Protein AF-A0A0D5ZCE7-F1 (afdb_monomer_lite)

Radius of gyration: 24.37 Å; chains: 1; bounding box: 52×74×35 Å

Organism: Paenibacillus polymyxa (strain SC2) (NCBI:txid886882)

Sequence (113 aa):
MRTRRYKFFILSLLVPALLSSCSPSYTPPAESAVPQKTQSGEKTALAGQGQYLSMTYTQYVNGKNADQGMVMRVMTYDLSSKKMTKLADVPYTSQYPLSVVSLPDHKIYYSAD

Structure (mmCIF, N/CA/C/O backbone):
data_AF-A0A0D5ZCE7-F1
#
_entry.id   AF-A0A0D5ZCE7-F1
#
loop_
_atom_site.group_PDB
_atom_site.id
_atom_site.type_symbol
_atom_site.label_atom_id
_atom_site.label_alt_id
_atom_site.label_comp_id
_atom_site.label_asym_id
_atom_site.label_entity_id
_atom_site.label_seq_id
_atom_site.pdbx_PDB_ins_code
_atom_site.Cartn_x
_atom_site.Cartn_y
_atom_site.Cartn_z
_atom_site.occupancy
_atom_site.B_iso_or_equiv
_atom_site.auth_seq_id
_atom_site.auth_comp_id
_atom_site.auth_asym_id
_atom_site.auth_atom_id
_atom_site.pdbx_PDB_model_num
ATOM 1 N N . MET A 1 1 ? 10.632 58.633 7.213 1.00 51.25 1 MET A N 1
ATOM 2 C CA . MET A 1 1 ? 9.486 58.152 8.031 1.00 51.25 1 MET A CA 1
ATOM 3 C C . MET A 1 1 ? 8.264 57.629 7.241 1.00 51.25 1 MET A C 1
ATOM 5 O O . MET A 1 1 ? 7.289 57.247 7.874 1.00 51.25 1 MET A O 1
ATOM 9 N N . ARG A 1 2 ? 8.279 57.540 5.895 1.00 55.03 2 ARG A N 1
ATOM 10 C CA . ARG A 1 2 ? 7.094 57.140 5.090 1.00 55.03 2 ARG A CA 1
ATOM 11 C C . ARG A 1 2 ? 7.009 55.650 4.714 1.00 55.03 2 ARG A C 1
ATOM 13 O O . ARG A 1 2 ? 5.916 55.137 4.525 1.00 55.03 2 ARG A O 1
ATOM 20 N N . THR A 1 3 ? 8.126 54.925 4.669 1.00 53.66 3 THR A N 1
ATOM 21 C CA . THR A 1 3 ? 8.179 53.533 4.170 1.00 53.66 3 THR A CA 1
ATOM 22 C C . THR A 1 3 ? 7.847 52.464 5.216 1.00 53.66 3 THR A C 1
ATOM 24 O O . THR A 1 3 ? 7.552 51.327 4.864 1.00 53.66 3 THR A O 1
ATOM 27 N N . ARG A 1 4 ? 7.850 52.800 6.513 1.00 54.62 4 ARG A N 1
ATOM 28 C CA . ARG A 1 4 ? 7.548 51.835 7.589 1.00 54.62 4 ARG A CA 1
ATOM 29 C C . ARG A 1 4 ? 6.042 51.614 7.777 1.00 54.62 4 ARG A C 1
ATOM 31 O O . ARG A 1 4 ? 5.637 50.530 8.169 1.00 54.62 4 ARG A O 1
ATOM 38 N N . ARG A 1 5 ? 5.217 52.618 7.444 1.00 55.47 5 ARG A N 1
ATOM 39 C CA . ARG A 1 5 ? 3.752 52.558 7.589 1.00 55.47 5 ARG A CA 1
ATOM 40 C C . ARG A 1 5 ? 3.084 51.709 6.502 1.00 55.47 5 ARG A C 1
ATOM 42 O O . ARG A 1 5 ? 2.165 50.968 6.818 1.00 55.47 5 ARG A O 1
ATOM 49 N N . TYR A 1 6 ? 3.587 51.728 5.263 1.00 57.25 6 TYR A N 1
ATOM 50 C CA . TYR A 1 6 ? 2.994 50.951 4.161 1.00 57.25 6 TYR A CA 1
ATOM 51 C C . TYR A 1 6 ? 3.132 49.430 4.364 1.00 57.25 6 TYR A C 1
ATOM 53 O O . TYR A 1 6 ? 2.188 48.695 4.098 1.00 57.25 6 TYR A O 1
ATOM 61 N N . LYS A 1 7 ? 4.260 48.959 4.923 1.00 55.22 7 LYS A N 1
ATOM 62 C CA . LYS A 1 7 ? 4.472 47.529 5.210 1.00 55.22 7 LYS A CA 1
ATOM 63 C C . LYS A 1 7 ? 3.486 46.985 6.249 1.00 55.22 7 LYS A C 1
ATOM 65 O O . LYS A 1 7 ? 2.994 45.878 6.081 1.00 55.22 7 LYS A O 1
ATOM 70 N N . PHE A 1 8 ? 3.161 47.772 7.280 1.00 57.78 8 PHE A N 1
ATOM 71 C CA . PHE A 1 8 ? 2.135 47.400 8.262 1.00 57.78 8 PHE A CA 1
ATOM 72 C C . PHE A 1 8 ? 0.724 47.414 7.662 1.00 57.78 8 PHE A C 1
ATOM 74 O O . PHE A 1 8 ? -0.070 46.532 7.968 1.00 57.78 8 PHE A O 1
ATOM 81 N N . PHE A 1 9 ? 0.426 48.361 6.766 1.00 58.91 9 PHE A N 1
ATOM 82 C CA . PHE A 1 9 ? -0.863 48.400 6.069 1.00 58.91 9 PHE A CA 1
ATOM 83 C C . PHE A 1 9 ? -1.065 47.209 5.122 1.00 58.91 9 PHE A C 1
ATOM 85 O O . PHE A 1 9 ? -2.145 46.627 5.119 1.00 58.91 9 PHE A O 1
ATOM 92 N N . ILE A 1 10 ? -0.034 46.792 4.377 1.00 60.66 10 ILE A N 1
ATOM 93 C CA . ILE A 1 10 ? -0.124 45.608 3.506 1.00 60.66 10 ILE A CA 1
ATOM 94 C C . ILE A 1 10 ? -0.263 44.321 4.326 1.00 60.66 10 ILE A C 1
ATOM 96 O O . ILE A 1 10 ? -1.0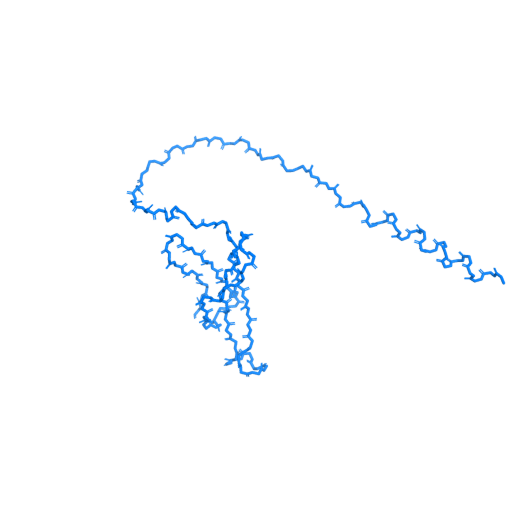57 43.456 3.967 1.00 60.66 10 ILE A O 1
ATOM 100 N N . LEU A 1 11 ? 0.450 44.205 5.451 1.00 58.44 11 LEU A N 1
ATOM 101 C CA . LEU A 1 11 ? 0.348 43.028 6.318 1.00 58.44 11 LEU A CA 1
ATOM 102 C C . LEU A 1 11 ? -1.042 42.916 6.974 1.00 58.44 11 LEU A C 1
ATOM 104 O O . LEU A 1 11 ? -1.562 41.815 7.106 1.00 58.44 11 LEU A O 1
ATOM 108 N N . SER A 1 12 ?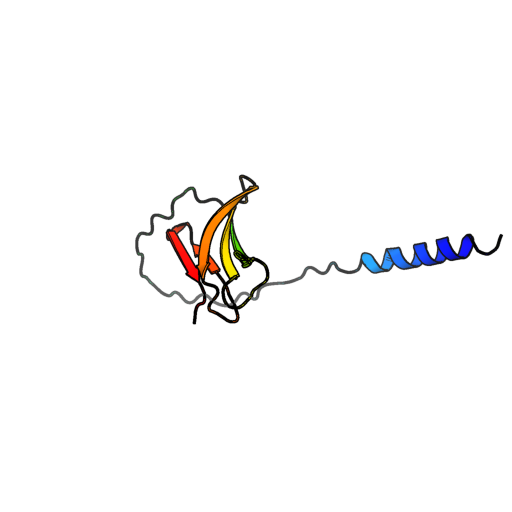 -1.669 44.044 7.323 1.00 60.28 12 SER A N 1
ATOM 109 C CA . SER A 1 12 ? -3.013 44.086 7.924 1.00 60.28 12 SER A CA 1
ATOM 110 C C . SER A 1 12 ? -4.127 43.667 6.952 1.00 60.28 12 SER A C 1
ATOM 112 O O . SER A 1 12 ? -5.126 43.090 7.369 1.00 60.28 12 SER A O 1
ATOM 11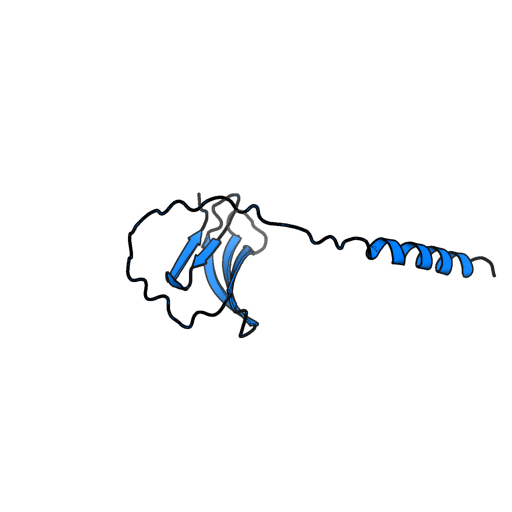4 N N . LEU A 1 13 ? -3.956 43.906 5.645 1.00 59.78 13 LEU A N 1
ATOM 115 C CA . LEU A 1 13 ? -4.972 43.572 4.638 1.00 59.78 13 LEU A CA 1
ATOM 116 C C . LEU A 1 13 ? -4.945 42.095 4.196 1.00 59.78 13 LEU A C 1
ATOM 118 O O . LEU A 1 13 ? -5.935 41.595 3.672 1.00 59.78 13 LEU A O 1
ATOM 122 N N . LEU A 1 14 ? -3.825 41.395 4.403 1.00 59.12 14 LEU A N 1
ATOM 123 C CA . LEU A 1 14 ? -3.615 40.006 3.963 1.00 59.12 14 LEU A CA 1
ATOM 124 C C . LEU A 1 14 ? -4.110 38.954 4.971 1.00 59.12 14 LEU A C 1
ATOM 126 O O . LEU A 1 14 ? -4.348 37.809 4.597 1.00 59.12 14 LEU A O 1
ATOM 130 N N . VAL A 1 15 ? -4.297 39.334 6.237 1.00 60.81 15 VAL A N 1
ATOM 131 C CA . VAL A 1 15 ? -4.711 38.426 7.324 1.00 60.81 15 VAL A CA 1
ATOM 132 C C . VAL A 1 15 ? -6.214 38.072 7.298 1.00 60.81 15 VAL A C 1
ATOM 134 O O . VAL A 1 15 ? -6.534 36.906 7.529 1.00 60.81 15 VAL A O 1
ATOM 137 N N . PRO A 1 16 ? -7.158 38.978 6.960 1.00 57.47 16 PRO A N 1
ATOM 138 C CA . PRO A 1 16 ? -8.585 38.635 6.916 1.00 57.47 16 PRO A CA 1
ATOM 139 C C . PRO A 1 16 ? -8.973 37.711 5.750 1.00 57.47 16 PRO A C 1
ATOM 141 O O . PRO A 1 16 ? -9.968 36.994 5.838 1.00 57.47 16 PRO A O 1
ATOM 144 N N . ALA A 1 17 ? -8.190 37.697 4.665 1.00 59.41 17 ALA A N 1
ATOM 145 C CA . ALA A 1 17 ? -8.494 36.919 3.460 1.00 59.41 17 ALA A CA 1
ATOM 146 C C . ALA A 1 17 ? -8.262 35.403 3.622 1.00 59.41 17 ALA A C 1
ATOM 148 O O . ALA A 1 17 ? -8.743 34.622 2.806 1.00 59.41 17 ALA A O 1
ATOM 149 N N . LEU A 1 18 ? -7.562 34.971 4.677 1.00 58.56 18 LEU A N 1
ATOM 150 C CA . LEU A 1 18 ? -7.223 33.560 4.907 1.00 58.56 18 LEU A CA 1
ATOM 151 C C . LEU A 1 18 ? -8.195 32.827 5.850 1.00 58.56 18 LEU A C 1
ATOM 153 O O . LEU A 1 18 ? -8.050 31.625 6.046 1.00 58.56 18 LEU A O 1
ATOM 157 N N . LEU A 1 19 ? -9.193 33.517 6.419 1.00 58.25 19 LEU A N 1
ATOM 158 C CA . LEU A 1 19 ? -10.117 32.939 7.411 1.00 58.25 19 LEU A CA 1
ATOM 159 C C . LEU A 1 19 ? -11.541 32.672 6.881 1.00 58.25 19 LEU A C 1
ATOM 161 O O . LEU A 1 19 ? -12.388 32.212 7.640 1.00 58.25 19 LEU A O 1
ATOM 165 N N . SER A 1 20 ? -11.819 32.905 5.591 1.00 56.97 20 SER A N 1
ATOM 166 C CA . SER A 1 20 ? -13.164 32.722 4.998 1.00 56.97 20 SER A CA 1
ATOM 167 C C . SER A 1 20 ? -13.353 31.418 4.207 1.00 56.97 20 SER A C 1
ATOM 169 O O . SER A 1 20 ? -14.113 31.389 3.246 1.00 56.97 20 SER A O 1
ATOM 171 N N . SER A 1 21 ? -12.706 30.317 4.603 1.00 53.31 21 SER A N 1
ATOM 172 C CA . SER A 1 21 ? -13.009 28.989 4.041 1.00 53.31 21 SER A CA 1
ATOM 173 C C . SER A 1 21 ? -13.381 27.983 5.127 1.00 53.31 21 SER A C 1
ATOM 175 O O . SER A 1 21 ? -12.735 26.953 5.295 1.00 53.31 21 SER A O 1
ATOM 177 N N . CYS A 1 22 ? -14.462 28.282 5.843 1.00 59.69 22 CYS A N 1
ATOM 178 C CA . CYS A 1 22 ? -15.241 27.288 6.570 1.00 59.69 22 CYS A CA 1
ATOM 179 C C . CYS A 1 22 ? -16.683 27.362 6.062 1.00 59.69 22 CYS A C 1
ATOM 181 O O . CYS A 1 22 ? -17.394 28.330 6.313 1.00 59.69 22 CYS A O 1
ATOM 183 N N . SER A 1 23 ? -17.132 26.335 5.350 1.00 60.22 23 SER A N 1
ATOM 184 C CA . SER A 1 23 ? -18.557 26.072 5.152 1.00 60.22 23 SER A CA 1
ATOM 185 C C . SER A 1 23 ? -18.789 24.587 5.405 1.00 60.22 23 SER A C 1
ATOM 187 O O . SER A 1 23 ? -18.323 23.773 4.610 1.00 60.22 23 SER A O 1
ATOM 189 N N . PRO A 1 24 ? -19.463 24.198 6.499 1.00 58.69 24 PRO A N 1
ATOM 190 C CA . PRO A 1 24 ? -19.979 22.855 6.640 1.00 58.69 24 PRO A CA 1
ATOM 191 C C . PRO A 1 24 ? -21.489 22.879 6.412 1.00 58.69 24 PRO A C 1
ATOM 193 O O . PRO A 1 24 ? -22.239 23.424 7.218 1.00 58.69 24 PRO A O 1
ATOM 196 N N . SER A 1 25 ? -21.937 22.235 5.342 1.00 49.62 25 SER A N 1
ATOM 197 C CA . SER A 1 25 ? -23.314 21.746 5.257 1.00 49.62 25 SER A CA 1
ATOM 198 C C . SER A 1 25 ? -23.442 20.768 4.095 1.00 49.62 25 SER A C 1
ATOM 200 O O . SER A 1 25 ? -23.941 21.098 3.025 1.00 49.62 25 SER A O 1
ATOM 202 N N . TYR A 1 26 ? -22.982 19.534 4.318 1.00 50.91 26 TYR A N 1
ATOM 203 C CA . TYR A 1 26 ? -23.469 18.400 3.541 1.00 50.91 26 TYR A CA 1
ATOM 204 C C . TYR A 1 26 ? -24.516 17.665 4.376 1.00 50.91 26 TYR A C 1
ATOM 206 O O . TYR A 1 26 ? -24.194 16.986 5.351 1.00 50.91 26 TYR A O 1
ATOM 214 N N . THR A 1 27 ? -25.780 17.858 4.015 1.00 52.91 27 THR A N 1
ATOM 215 C CA . THR A 1 27 ? -26.908 17.070 4.508 1.00 52.91 27 THR A CA 1
ATOM 216 C C . THR A 1 27 ? -27.086 15.898 3.541 1.00 52.91 27 THR A C 1
ATOM 218 O O . THR A 1 27 ? -27.355 16.148 2.365 1.00 52.91 27 THR A O 1
ATOM 221 N N . PRO A 1 28 ? -26.910 14.633 3.962 1.00 61.38 28 PRO A N 1
ATOM 222 C CA . PRO A 1 28 ? -27.181 13.508 3.079 1.00 61.38 28 PRO A CA 1
ATOM 223 C C . PRO A 1 28 ? -28.695 13.402 2.820 1.00 61.38 28 PRO A C 1
ATOM 225 O O . PRO A 1 28 ? -29.476 13.525 3.770 1.00 61.38 28 PRO A O 1
ATOM 228 N N . PRO A 1 29 ? -29.137 13.156 1.574 1.00 51.38 29 PRO A N 1
ATOM 229 C CA . PRO A 1 29 ? -30.523 12.809 1.304 1.00 51.38 29 PRO A CA 1
ATOM 230 C C . PRO A 1 29 ? -30.825 11.449 1.932 1.00 51.38 29 PRO A C 1
ATOM 232 O O . PRO A 1 29 ? -30.123 10.466 1.691 1.00 51.38 29 PRO A O 1
ATOM 235 N N . ALA A 1 30 ? -31.880 11.396 2.740 1.00 49.03 30 ALA A N 1
ATOM 236 C CA . ALA A 1 30 ? -32.524 10.144 3.084 1.00 49.03 30 ALA A CA 1
ATOM 237 C C . ALA A 1 30 ? -33.227 9.620 1.827 1.00 49.03 30 ALA A C 1
ATOM 239 O O . ALA A 1 30 ? -34.217 10.205 1.395 1.00 49.03 30 ALA A O 1
ATOM 240 N N . GLU A 1 31 ? -32.734 8.524 1.255 1.00 41.75 31 GLU A N 1
ATOM 241 C CA . GLU A 1 31 ? -33.477 7.784 0.241 1.00 41.75 31 GLU A CA 1
ATOM 242 C C . GLU A 1 31 ? -33.365 6.271 0.470 1.00 41.75 31 GLU A C 1
ATOM 244 O O . GLU A 1 31 ? -32.332 5.640 0.275 1.00 41.75 31 GLU A O 1
ATOM 249 N N . SER A 1 32 ? -34.491 5.758 0.968 1.00 43.94 32 SER A N 1
ATOM 250 C CA . SER A 1 32 ? -35.144 4.489 0.652 1.00 43.94 32 SER A CA 1
ATOM 251 C C . SER A 1 32 ? -34.334 3.192 0.726 1.00 43.94 32 SER A C 1
ATOM 253 O O . SER A 1 32 ? -33.586 2.806 -0.165 1.00 43.94 32 SER A O 1
ATOM 255 N N . ALA A 1 33 ? -34.638 2.442 1.786 1.00 49.84 33 ALA A N 1
ATOM 256 C CA . ALA A 1 33 ? -34.340 1.030 1.939 1.00 49.84 33 ALA A CA 1
ATOM 257 C C . ALA A 1 33 ? -34.853 0.191 0.753 1.00 49.84 33 ALA A C 1
ATOM 259 O O . ALA A 1 33 ? -36.044 0.200 0.442 1.00 49.84 33 ALA A O 1
ATOM 260 N N . VAL A 1 34 ? -33.970 -0.629 0.181 1.00 39.84 34 VAL A N 1
ATOM 261 C CA . VAL A 1 34 ? -34.336 -1.835 -0.572 1.00 39.84 34 VAL A CA 1
ATOM 262 C C . VAL A 1 34 ? -33.559 -3.008 0.037 1.00 39.84 34 VAL A C 1
ATOM 264 O O . VAL A 1 34 ? -32.330 -2.946 0.109 1.00 39.84 34 VAL A O 1
ATOM 267 N N . PRO A 1 35 ? -34.230 -4.073 0.515 1.00 43.19 35 PRO A N 1
ATOM 268 C CA . PRO A 1 35 ? -33.559 -5.191 1.157 1.00 43.19 35 PRO A CA 1
ATOM 269 C C . PRO A 1 35 ? -33.082 -6.178 0.088 1.00 43.19 35 PRO A C 1
ATOM 271 O O . PRO A 1 35 ? -33.887 -6.911 -0.484 1.00 43.19 35 PRO A O 1
ATOM 274 N N . GLN A 1 36 ? -31.774 -6.252 -0.162 1.00 41.47 36 GLN A N 1
ATOM 275 C CA . GLN A 1 36 ? -31.198 -7.412 -0.844 1.00 41.47 36 GLN A CA 1
ATOM 276 C C . GLN A 1 36 ? -30.629 -8.403 0.172 1.00 41.47 36 GLN A C 1
ATOM 278 O O . GLN A 1 36 ? -29.668 -8.145 0.894 1.00 41.47 36 GLN A O 1
ATOM 283 N N . LYS A 1 37 ? -31.299 -9.554 0.226 1.00 38.72 37 LYS A N 1
ATOM 284 C CA . LYS A 1 37 ? -30.941 -10.745 0.989 1.00 38.72 37 LYS A CA 1
ATOM 285 C C . LYS A 1 37 ? -29.687 -11.410 0.399 1.00 38.72 37 LYS A C 1
ATOM 287 O O . LYS A 1 37 ? -29.679 -11.781 -0.767 1.00 38.72 37 LYS A O 1
ATOM 292 N N . THR A 1 38 ? -28.730 -11.664 1.291 1.00 34.62 38 THR A N 1
ATOM 293 C CA . THR A 1 38 ? -27.965 -12.918 1.440 1.00 34.62 38 THR A CA 1
ATOM 294 C C . THR A 1 38 ? -26.940 -13.306 0.364 1.00 34.62 38 THR A C 1
ATOM 296 O O . THR A 1 38 ? -27.277 -13.917 -0.639 1.00 34.62 38 THR A O 1
ATOM 299 N N . GLN A 1 39 ? -25.657 -13.215 0.733 1.00 38.50 39 GLN A N 1
ATOM 300 C CA . GLN A 1 39 ? -24.862 -14.421 1.008 1.00 38.50 39 GLN A CA 1
ATOM 301 C C . GLN A 1 39 ? -23.823 -14.127 2.096 1.00 38.50 39 GLN A C 1
ATOM 303 O O . GLN A 1 39 ? -22.803 -13.478 1.888 1.00 38.50 39 GLN A O 1
ATOM 308 N N . SER A 1 40 ? -24.160 -14.590 3.300 1.00 48.00 40 SER A N 1
ATOM 309 C CA . SER A 1 40 ? -23.280 -14.664 4.456 1.00 48.00 40 SER A CA 1
ATOM 310 C C . SER A 1 40 ? -22.256 -15.763 4.184 1.00 48.00 40 SER A C 1
ATOM 312 O O . SER A 1 40 ? -22.505 -16.940 4.420 1.00 48.00 40 SER A O 1
ATOM 314 N N . GLY A 1 41 ? -21.118 -15.375 3.612 1.00 41.34 41 GLY A N 1
ATOM 315 C CA . GLY A 1 41 ? -19.871 -16.044 3.942 1.00 41.34 41 GLY A CA 1
ATOM 316 C C . GLY A 1 41 ? -19.502 -15.576 5.340 1.00 41.34 41 GLY A C 1
ATOM 317 O O . GLY A 1 41 ? -19.417 -14.369 5.575 1.00 41.34 41 GLY A O 1
ATOM 318 N N . GLU A 1 42 ? -19.353 -16.509 6.272 1.00 47.47 42 GLU A N 1
ATOM 319 C CA . GLU A 1 42 ? -18.844 -16.265 7.617 1.00 47.47 42 GLU A CA 1
ATOM 320 C C . GLU A 1 42 ? -17.389 -15.791 7.512 1.00 47.47 42 GLU A C 1
ATOM 322 O O . GLU A 1 42 ? -16.423 -16.531 7.669 1.00 47.47 42 GLU A O 1
ATOM 327 N N . LYS A 1 43 ? -17.223 -14.521 7.148 1.00 48.69 43 LYS A N 1
ATOM 328 C CA . LYS A 1 43 ? -15.982 -13.797 7.321 1.00 48.69 43 LYS A CA 1
ATOM 329 C C . 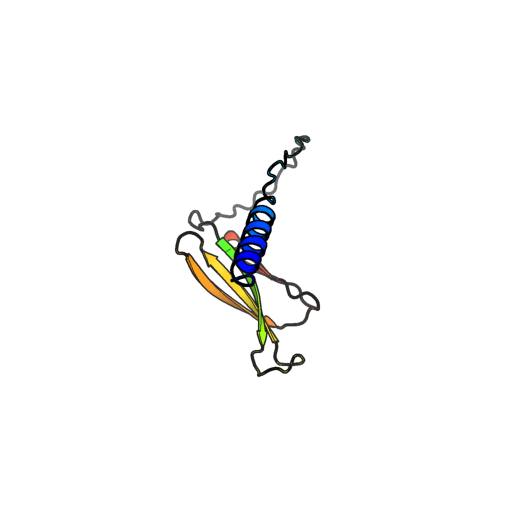LYS A 1 43 ? -15.953 -13.481 8.798 1.00 48.69 43 LYS A C 1
ATOM 331 O O . LYS A 1 43 ? -16.602 -12.530 9.235 1.00 48.69 43 LYS A O 1
ATOM 336 N N . THR A 1 44 ? -15.227 -14.292 9.558 1.00 45.81 44 THR A N 1
ATOM 337 C CA . THR A 1 44 ? -14.716 -13.910 10.871 1.00 45.81 44 THR A CA 1
ATOM 338 C C . THR A 1 44 ? -13.915 -12.635 10.650 1.00 45.81 44 THR A C 1
ATOM 340 O O . THR A 1 44 ? -12.716 -12.666 10.379 1.00 45.81 44 THR A O 1
ATOM 343 N N . ALA A 1 45 ? -14.607 -11.494 10.638 1.00 49.44 45 ALA A N 1
ATOM 344 C CA . ALA A 1 45 ? -13.991 -10.194 10.689 1.00 49.44 45 ALA A CA 1
ATOM 345 C C . ALA A 1 45 ? -13.142 -10.268 11.944 1.00 49.44 45 ALA A C 1
ATOM 347 O O . ALA A 1 45 ? -13.684 -10.440 13.034 1.00 49.44 45 ALA A O 1
ATOM 348 N N . LEU A 1 46 ? -11.825 -10.289 11.758 1.00 52.84 46 LEU A N 1
ATOM 349 C CA . LEU A 1 46 ? -10.852 -10.318 12.834 1.00 52.84 46 LEU A CA 1
ATOM 350 C C . LEU A 1 46 ? -11.197 -9.146 13.755 1.00 52.84 46 LEU A C 1
ATOM 352 O O . LEU A 1 46 ? -10.880 -7.992 13.458 1.00 52.84 46 LEU A O 1
ATOM 356 N N . ALA A 1 47 ? -11.952 -9.447 14.812 1.00 46.91 47 ALA A N 1
ATOM 357 C CA . ALA A 1 47 ? -12.408 -8.504 15.809 1.00 46.91 47 ALA A CA 1
ATOM 358 C C . ALA A 1 47 ? -11.145 -8.042 16.533 1.00 46.91 47 ALA A C 1
ATOM 360 O O . ALA A 1 47 ? -10.624 -8.731 17.403 1.00 46.91 47 ALA A O 1
ATOM 361 N N . GLY A 1 48 ? -10.563 -6.949 16.047 1.00 57.38 48 GLY A N 1
ATOM 362 C CA . GLY A 1 48 ? -9.227 -6.510 16.445 1.00 57.38 48 GLY A CA 1
ATOM 363 C C . GLY A 1 48 ? -8.497 -5.674 15.397 1.00 57.38 48 GLY A C 1
ATOM 364 O O . GLY A 1 48 ? -7.527 -5.004 15.735 1.00 57.38 48 GLY A O 1
ATOM 365 N N . GLN A 1 49 ? -8.954 -5.655 14.143 1.00 66.88 49 GLN A N 1
ATOM 366 C CA . GLN A 1 49 ? -8.401 -4.750 13.134 1.00 66.88 49 GLN A CA 1
ATOM 367 C C . GLN A 1 49 ? -8.950 -3.336 13.392 1.00 66.88 49 GLN A C 1
ATOM 369 O O . GLN A 1 49 ? -10.101 -3.037 13.072 1.00 66.88 49 GLN A O 1
ATOM 374 N N . GLY A 1 50 ? -8.146 -2.491 14.044 1.00 83.06 50 GLY A N 1
ATOM 375 C CA . GLY A 1 50 ? -8.454 -1.076 14.253 1.00 83.06 50 GLY A CA 1
ATOM 376 C C . GLY A 1 50 ? -8.630 -0.321 12.931 1.00 83.06 50 GLY A C 1
ATOM 377 O O . GLY A 1 50 ? -8.350 -0.835 11.850 1.00 83.06 50 GLY A O 1
ATOM 378 N N . GLN A 1 51 ? -9.107 0.922 13.003 1.00 94.56 51 GLN A N 1
ATOM 379 C CA . GLN A 1 51 ? -9.216 1.760 11.809 1.00 94.56 51 GLN A CA 1
ATOM 380 C C . GLN A 1 51 ? -7.825 2.020 11.213 1.00 94.56 51 GLN A C 1
ATOM 382 O O . GLN A 1 51 ? -6.874 2.339 11.933 1.00 94.56 51 GLN A O 1
ATOM 387 N N . TYR A 1 52 ? -7.718 1.923 9.892 1.00 97.19 52 TYR A N 1
ATOM 388 C CA . TYR A 1 52 ? -6.470 2.119 9.166 1.00 97.19 52 TYR A CA 1
ATOM 389 C C . TYR A 1 52 ? -6.711 2.884 7.864 1.00 97.19 52 TYR A C 1
ATOM 391 O O . TYR A 1 52 ? -7.805 2.855 7.300 1.00 97.19 52 TYR A O 1
ATOM 399 N N . LEU A 1 53 ? -5.671 3.552 7.370 1.00 98.12 53 LEU A N 1
ATOM 400 C CA . LEU A 1 53 ? -5.636 4.093 6.013 1.00 98.12 53 LEU A CA 1
ATOM 401 C C . LEU A 1 53 ? -4.911 3.109 5.099 1.00 98.12 53 LEU A C 1
ATOM 403 O O . LEU A 1 53 ? -3.843 2.607 5.452 1.00 98.12 53 LEU A O 1
ATOM 407 N N . SER A 1 54 ? -5.466 2.870 3.914 1.00 98.00 54 SER A N 1
ATOM 408 C CA . SER A 1 54 ? -4.743 2.244 2.806 1.00 98.00 54 SER A CA 1
ATOM 409 C C . SER A 1 54 ? -4.100 3.334 1.963 1.00 98.00 54 SER A C 1
ATOM 411 O O . SER A 1 54 ? -4.763 4.303 1.596 1.00 98.00 54 SER A O 1
ATOM 413 N N . MET A 1 55 ? -2.823 3.178 1.636 1.00 98.0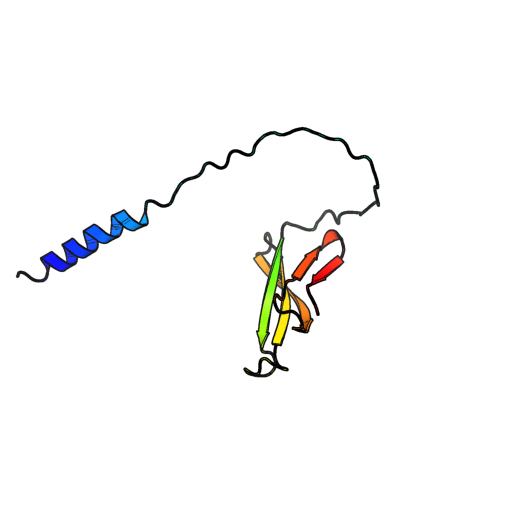6 55 MET A N 1
ATOM 414 C CA . MET A 1 55 ? -2.059 4.175 0.900 1.00 98.06 55 MET A CA 1
ATOM 415 C C . MET A 1 55 ? -1.313 3.542 -0.266 1.00 98.06 55 MET A C 1
ATOM 417 O O . MET A 1 55 ? -0.718 2.471 -0.143 1.00 98.06 55 MET A O 1
ATOM 421 N N . THR A 1 56 ? -1.306 4.272 -1.376 1.00 97.56 56 THR A N 1
ATOM 422 C CA . THR A 1 56 ? -0.523 3.952 -2.565 1.00 97.56 56 THR A CA 1
ATOM 423 C C . THR A 1 56 ? 0.546 5.016 -2.745 1.00 97.56 56 THR A C 1
ATOM 425 O O . THR A 1 56 ? 0.235 6.206 -2.748 1.00 97.56 56 THR A O 1
ATOM 428 N N . TYR A 1 57 ? 1.799 4.597 -2.895 1.00 94.56 57 TYR A N 1
ATOM 429 C CA . TYR A 1 57 ? 2.922 5.496 -3.137 1.00 94.56 57 TYR A CA 1
ATOM 430 C C . TYR A 1 57 ? 3.779 4.974 -4.284 1.00 94.56 57 TYR A C 1
ATOM 432 O O . TYR A 1 57 ? 4.319 3.877 -4.213 1.00 94.56 57 TYR A O 1
ATOM 440 N N . THR A 1 58 ? 3.932 5.749 -5.348 1.00 93.56 58 THR A N 1
ATOM 441 C CA . THR A 1 58 ? 4.804 5.382 -6.466 1.00 93.56 58 THR A CA 1
ATOM 442 C C . THR A 1 58 ? 6.209 5.897 -6.211 1.00 93.56 58 THR A C 1
ATOM 444 O O . THR A 1 58 ? 6.387 7.079 -5.907 1.00 93.56 58 THR A O 1
ATOM 447 N N . GLN A 1 59 ? 7.210 5.039 -6.365 1.00 91.50 59 GLN A N 1
ATOM 448 C CA . GLN A 1 59 ? 8.600 5.436 -6.179 1.00 91.50 59 GLN A CA 1
ATOM 449 C C . GLN A 1 59 ? 9.517 4.841 -7.223 1.00 91.50 59 GLN A C 1
ATOM 451 O O . GLN A 1 59 ? 9.312 3.715 -7.677 1.00 91.50 59 GLN A O 1
ATOM 456 N N . TYR A 1 60 ? 10.593 5.569 -7.505 1.00 90.75 60 TYR A N 1
ATOM 457 C CA . TYR A 1 60 ? 11.707 4.999 -8.226 1.00 90.75 60 TYR A CA 1
ATOM 458 C C . TYR A 1 60 ? 12.552 4.104 -7.302 1.00 90.75 60 TYR A C 1
ATOM 460 O O . TYR A 1 60 ? 12.892 4.496 -6.187 1.00 90.75 60 TYR A O 1
ATOM 468 N N . VAL A 1 61 ? 12.896 2.902 -7.757 1.00 87.88 61 VAL A N 1
ATOM 469 C CA . VAL A 1 61 ? 13.778 1.929 -7.094 1.00 87.88 61 VAL A CA 1
ATOM 470 C C . VAL A 1 61 ? 15.161 1.853 -7.738 1.00 87.88 61 VAL A C 1
ATOM 472 O O . VAL A 1 61 ? 16.111 1.496 -7.054 1.00 87.88 61 VAL A O 1
ATOM 475 N N . ASN A 1 62 ? 15.295 2.268 -9.004 1.00 84.25 62 ASN A N 1
ATOM 476 C CA . ASN A 1 62 ? 16.545 2.211 -9.774 1.00 84.25 62 ASN A CA 1
ATOM 477 C C . ASN A 1 62 ? 16.917 3.591 -10.361 1.00 84.25 62 ASN A C 1
ATOM 479 O O . ASN A 1 62 ? 17.081 3.754 -11.570 1.00 84.25 62 ASN A O 1
ATOM 483 N N . GLY A 1 63 ? 17.020 4.623 -9.519 1.00 77.81 63 GLY A N 1
ATOM 484 C CA . GLY A 1 63 ? 17.401 5.976 -9.952 1.00 77.81 63 GLY A CA 1
ATOM 485 C C . GLY A 1 63 ? 16.209 6.829 -10.395 1.00 77.81 63 GLY A C 1
ATOM 486 O O . GLY A 1 63 ? 15.251 6.949 -9.649 1.00 77.81 63 GLY A O 1
ATOM 487 N N . LYS A 1 64 ? 16.277 7.481 -11.563 1.00 74.75 64 LYS A N 1
ATOM 488 C CA . LYS A 1 64 ? 15.185 8.320 -12.115 1.00 74.75 64 LYS A CA 1
ATOM 489 C C . LYS A 1 64 ? 14.624 7.789 -13.442 1.00 74.75 64 LYS A C 1
ATOM 491 O O . LYS A 1 64 ? 13.942 8.517 -14.153 1.00 74.75 64 LYS A O 1
ATOM 496 N N . ASN A 1 65 ? 14.954 6.550 -13.805 1.00 73.50 65 ASN A N 1
ATOM 497 C CA . ASN A 1 65 ? 14.458 5.937 -15.032 1.00 73.50 65 ASN A CA 1
ATOM 498 C C . ASN A 1 65 ? 13.013 5.456 -14.818 1.00 73.50 65 ASN A C 1
ATOM 500 O O . ASN A 1 65 ? 12.774 4.603 -13.965 1.00 73.50 65 ASN A O 1
ATOM 504 N N . ALA A 1 66 ? 12.060 6.016 -15.563 1.00 68.06 66 ALA A N 1
ATOM 505 C CA . ALA A 1 66 ? 10.643 5.670 -15.446 1.00 68.06 66 ALA A CA 1
ATOM 506 C C . ALA A 1 66 ? 10.295 4.329 -16.107 1.00 68.06 66 ALA A C 1
ATOM 508 O O . ALA A 1 66 ? 9.365 3.671 -15.651 1.00 68.06 66 ALA A O 1
ATOM 509 N N . ASP A 1 67 ? 11.079 3.883 -17.091 1.00 70.06 67 ASP A N 1
ATOM 510 C CA . ASP A 1 67 ? 10.742 2.732 -17.939 1.00 70.06 67 ASP A CA 1
ATOM 511 C C . ASP A 1 67 ? 11.022 1.382 -17.260 1.00 70.06 67 ASP A C 1
ATOM 513 O O . ASP A 1 67 ? 10.421 0.367 -17.594 1.00 70.06 67 ASP A O 1
ATOM 517 N N . GLN A 1 68 ? 11.956 1.348 -16.305 1.00 66.56 68 GLN A N 1
ATOM 518 C CA . GLN A 1 68 ? 12.360 0.119 -15.596 1.00 66.56 68 GLN A CA 1
ATOM 519 C C . GLN A 1 68 ? 12.615 0.338 -14.104 1.00 66.56 68 GLN A C 1
ATOM 521 O O . GLN A 1 68 ? 13.198 -0.503 -13.415 1.00 66.56 68 GLN A O 1
ATOM 526 N N . GLY A 1 69 ? 12.245 1.513 -13.603 1.00 77.00 69 GLY A N 1
ATOM 527 C CA . GLY A 1 69 ? 12.687 1.960 -12.299 1.00 77.00 69 GLY A CA 1
ATOM 528 C C . GLY A 1 69 ? 11.575 2.300 -11.344 1.00 77.00 69 GLY A C 1
ATOM 529 O O . GLY A 1 69 ? 11.941 2.713 -10.259 1.00 77.00 69 GLY A O 1
ATOM 530 N N . MET A 1 70 ? 10.288 2.146 -11.668 1.00 91.00 70 MET A N 1
ATOM 531 C CA . MET A 1 70 ? 9.204 2.488 -10.742 1.00 91.00 70 MET A CA 1
ATOM 532 C C . MET A 1 70 ? 8.459 1.278 -10.187 1.00 91.00 70 MET A C 1
ATOM 534 O O . MET A 1 70 ? 8.218 0.288 -10.873 1.00 91.00 70 MET A O 1
ATOM 538 N N . VAL A 1 71 ? 8.051 1.396 -8.926 1.00 93.88 71 VAL A N 1
ATOM 539 C CA . VAL A 1 71 ? 7.134 0.466 -8.263 1.00 93.88 71 VAL A CA 1
ATOM 540 C C . VAL A 1 71 ? 6.009 1.239 -7.597 1.00 93.88 71 VAL A C 1
ATOM 542 O O . VAL A 1 71 ? 6.186 2.378 -7.150 1.00 93.88 71 VAL A O 1
ATOM 545 N N . MET A 1 72 ? 4.862 0.589 -7.483 1.00 95.19 72 MET A N 1
ATOM 546 C CA . MET A 1 72 ? 3.766 1.014 -6.636 1.00 95.19 72 MET A CA 1
ATOM 547 C C . MET A 1 72 ? 3.919 0.364 -5.256 1.00 95.19 72 MET A C 1
ATOM 549 O O . MET A 1 72 ? 3.718 -0.836 -5.081 1.00 95.19 72 MET A O 1
ATOM 553 N N . ARG A 1 73 ? 4.290 1.160 -4.257 1.00 96.19 73 ARG A N 1
ATOM 554 C CA . ARG A 1 73 ? 4.398 0.737 -2.864 1.00 96.19 73 ARG A CA 1
ATOM 555 C C . ARG A 1 73 ? 3.039 0.797 -2.182 1.00 96.19 73 ARG A C 1
ATOM 557 O O . ARG A 1 73 ? 2.427 1.861 -2.076 1.00 96.19 73 ARG A O 1
ATOM 564 N N . VAL A 1 74 ? 2.620 -0.348 -1.665 1.00 97.94 74 VAL A N 1
ATOM 565 C CA . VAL A 1 74 ? 1.377 -0.520 -0.915 1.00 97.94 74 VAL A CA 1
ATOM 566 C C . VAL A 1 74 ? 1.688 -0.413 0.570 1.00 97.94 74 VAL A C 1
ATOM 568 O O . VAL A 1 74 ? 2.524 -1.157 1.099 1.00 97.94 74 VAL A O 1
ATOM 571 N N . MET A 1 75 ? 1.032 0.523 1.251 1.00 98.00 75 MET A N 1
ATOM 572 C CA . MET A 1 75 ? 1.246 0.781 2.673 1.00 98.00 75 MET A CA 1
ATOM 573 C C . MET A 1 75 ? -0.080 0.853 3.419 1.00 98.00 75 MET A C 1
ATOM 575 O O . MET A 1 75 ? -1.099 1.271 2.870 1.00 98.00 75 MET A O 1
ATOM 579 N N . THR A 1 76 ? -0.045 0.501 4.698 1.00 97.88 76 THR A N 1
ATOM 580 C CA . THR A 1 76 ? -1.111 0.824 5.644 1.00 97.88 76 THR A CA 1
ATOM 581 C C . THR A 1 76 ? -0.599 1.772 6.712 1.00 97.88 76 THR A C 1
ATOM 583 O O . THR A 1 76 ? 0.571 1.732 7.103 1.00 97.88 76 THR A O 1
ATOM 586 N N . TYR A 1 77 ? -1.487 2.631 7.191 1.00 97.62 77 TYR A N 1
ATOM 587 C CA . TYR A 1 77 ? -1.253 3.454 8.367 1.00 97.62 77 TYR A CA 1
ATOM 588 C C . TYR A 1 77 ? -2.305 3.114 9.413 1.00 97.62 77 TYR A C 1
ATOM 590 O O . TYR A 1 77 ? -3.494 3.340 9.193 1.00 97.62 77 TYR A O 1
ATOM 598 N N . ASP A 1 78 ? -1.872 2.542 10.529 1.00 96.31 78 ASP A N 1
ATOM 599 C CA . ASP A 1 78 ? -2.752 2.218 11.647 1.00 96.31 78 ASP A CA 1
ATOM 600 C C . ASP A 1 78 ? -3.033 3.487 12.467 1.00 96.31 78 ASP A C 1
ATOM 602 O O . ASP A 1 78 ? -2.106 4.145 12.950 1.00 96.31 78 ASP A O 1
ATOM 606 N N . LEU A 1 79 ? -4.313 3.850 12.613 1.00 95.38 79 LEU A N 1
ATOM 607 C CA . LEU A 1 79 ? -4.702 5.115 13.249 1.00 95.38 79 LEU A CA 1
ATOM 608 C C . LEU A 1 79 ? -4.507 5.109 14.771 1.00 95.38 79 LEU A C 1
ATOM 610 O O . LEU A 1 79 ? -4.374 6.175 15.370 1.00 95.38 79 LEU A O 1
ATOM 614 N N . SER A 1 80 ? -4.487 3.934 15.403 1.00 94.69 80 SER A N 1
ATOM 615 C CA . SER A 1 80 ? -4.352 3.809 16.856 1.00 94.69 80 SER A CA 1
ATOM 616 C C . SER A 1 80 ? -2.892 3.951 17.289 1.00 94.69 80 SER A C 1
ATOM 618 O O . SER A 1 80 ? -2.533 4.842 18.059 1.00 94.69 80 SER A O 1
ATOM 620 N N . SER A 1 81 ? -2.033 3.104 16.731 1.00 95.62 81 SER A N 1
ATOM 621 C CA . SER A 1 81 ? -0.594 3.052 16.987 1.00 95.62 81 SER A CA 1
ATOM 622 C C . SER A 1 81 ? 0.192 4.132 16.248 1.00 95.62 81 SER A C 1
ATOM 624 O O . SER A 1 81 ? 1.369 4.334 16.545 1.00 95.62 81 SER A O 1
ATOM 626 N N . LYS A 1 82 ? -0.434 4.825 15.284 1.00 96.12 82 LYS A N 1
ATOM 627 C CA . LYS A 1 82 ? 0.206 5.819 14.408 1.00 96.12 82 LYS A CA 1
ATOM 628 C C . LYS A 1 82 ? 1.372 5.238 13.604 1.00 96.12 82 LYS A C 1
ATOM 630 O O . LYS A 1 82 ? 2.296 5.962 13.223 1.00 96.12 82 LYS A O 1
ATOM 635 N N . LYS A 1 83 ? 1.351 3.926 13.363 1.00 96.81 83 LYS A N 1
ATOM 636 C CA . LYS A 1 83 ? 2.430 3.200 12.698 1.00 96.81 83 LYS A CA 1
ATOM 637 C C . LYS A 1 83 ? 2.137 3.040 11.213 1.00 96.81 83 LYS A C 1
ATOM 639 O O . LYS A 1 83 ? 1.081 2.553 10.818 1.00 96.81 83 LYS A O 1
ATOM 644 N N . MET A 1 84 ? 3.129 3.379 10.395 1.00 97.12 84 MET A N 1
ATOM 645 C CA . MET A 1 84 ? 3.132 3.084 8.968 1.00 97.12 84 MET A CA 1
ATOM 646 C C . MET A 1 84 ? 3.786 1.723 8.711 1.00 97.12 84 MET A C 1
ATOM 648 O O . MET A 1 84 ? 4.866 1.441 9.233 1.00 97.12 84 MET A O 1
ATOM 652 N N . THR A 1 85 ? 3.151 0.890 7.891 1.00 96.69 85 THR A N 1
ATOM 653 C CA . THR A 1 85 ? 3.650 -0.436 7.517 1.00 96.69 85 THR A CA 1
ATOM 654 C C . THR A 1 85 ? 3.668 -0.564 6.000 1.00 96.69 85 THR A C 1
ATOM 656 O O . THR A 1 85 ? 2.649 -0.382 5.341 1.00 96.69 85 THR A O 1
ATOM 659 N N . LYS A 1 86 ? 4.832 -0.891 5.434 1.00 97.12 86 LYS A N 1
ATOM 660 C CA . LYS A 1 86 ? 4.938 -1.326 4.037 1.00 97.12 86 LYS A CA 1
ATOM 661 C C . LYS A 1 86 ? 4.453 -2.771 3.943 1.00 97.12 86 LYS A C 1
ATOM 663 O O . LYS A 1 86 ? 4.965 -3.617 4.669 1.00 97.12 86 LYS A O 1
ATOM 668 N N . LEU A 1 87 ? 3.523 -3.046 3.034 1.00 97.06 87 LEU A N 1
ATOM 669 C CA . LEU A 1 87 ? 3.015 -4.400 2.800 1.00 97.06 87 LEU A CA 1
ATOM 670 C C . LEU A 1 87 ? 3.644 -5.049 1.570 1.00 97.06 87 LEU A C 1
ATOM 672 O O . LEU A 1 87 ? 4.065 -6.197 1.635 1.00 97.06 87 LEU A O 1
ATOM 676 N N . ALA A 1 88 ? 3.732 -4.313 0.462 1.00 96.44 88 ALA A N 1
ATOM 677 C CA . ALA A 1 88 ? 4.251 -4.838 -0.796 1.00 96.44 88 ALA A CA 1
ATOM 678 C C . ALA A 1 88 ? 4.810 -3.720 -1.682 1.00 96.44 88 ALA A C 1
ATOM 680 O O . ALA A 1 88 ? 4.439 -2.555 -1.536 1.00 96.44 88 ALA A O 1
ATOM 681 N N . ASP A 1 89 ? 5.679 -4.102 -2.616 1.00 95.56 89 ASP A N 1
ATOM 682 C CA . ASP A 1 89 ? 5.954 -3.326 -3.823 1.00 95.56 89 ASP A CA 1
ATOM 683 C C . ASP A 1 89 ? 5.360 -4.106 -5.004 1.00 95.56 89 ASP A C 1
ATOM 685 O O . ASP A 1 89 ? 5.618 -5.300 -5.154 1.00 95.56 89 ASP A O 1
ATOM 689 N N . VAL A 1 90 ? 4.543 -3.436 -5.809 1.00 93.94 90 VAL A N 1
ATOM 690 C CA . VAL A 1 90 ? 3.891 -3.979 -7.004 1.00 93.94 90 VAL A CA 1
ATOM 691 C C . VAL A 1 90 ? 4.530 -3.326 -8.234 1.00 93.94 90 VAL A C 1
ATOM 693 O O . VAL A 1 90 ? 4.852 -2.133 -8.174 1.00 93.94 90 VAL A O 1
ATOM 696 N N . PRO A 1 91 ? 4.742 -4.058 -9.343 1.00 91.38 91 PRO A N 1
ATOM 697 C CA . PRO A 1 91 ? 5.227 -3.463 -10.584 1.00 91.38 91 PRO A CA 1
ATOM 698 C C . PRO A 1 91 ? 4.364 -2.276 -11.028 1.00 91.38 91 PRO A C 1
ATOM 700 O O . PRO A 1 91 ? 3.137 -2.325 -10.957 1.00 91.38 91 PRO A O 1
ATOM 703 N N . TYR A 1 92 ? 5.004 -1.199 -11.480 1.00 92.12 92 TYR A N 1
ATOM 704 C CA . TYR A 1 92 ? 4.309 -0.065 -12.081 1.00 92.12 92 TYR A CA 1
ATOM 705 C C . TYR A 1 92 ? 3.990 -0.412 -13.541 1.00 92.12 92 TYR A C 1
ATOM 707 O O . TYR A 1 92 ? 4.863 -0.272 -14.394 1.00 92.12 92 TYR A O 1
ATOM 715 N N . THR A 1 93 ? 2.783 -0.912 -13.826 1.00 91.81 93 THR A N 1
ATOM 716 C CA . THR A 1 93 ? 2.370 -1.241 -15.209 1.00 91.81 93 THR A CA 1
ATOM 717 C C . THR A 1 93 ? 1.191 -0.426 -15.719 1.00 91.81 93 THR A C 1
ATOM 719 O O . THR A 1 93 ? 1.028 -0.328 -16.926 1.00 91.81 93 THR A O 1
ATOM 722 N N . SER A 1 94 ? 0.415 0.214 -14.838 1.00 91.62 94 SER A N 1
ATOM 723 C CA . SER A 1 94 ? -0.752 1.002 -15.240 1.00 91.62 94 SER A CA 1
ATOM 724 C C . SER A 1 94 ? -0.473 2.501 -15.315 1.00 91.62 94 SER A C 1
ATOM 726 O O . SER A 1 94 ? 0.322 3.050 -14.548 1.00 91.62 94 SER A O 1
ATOM 728 N N . GLN A 1 95 ? -1.193 3.192 -16.205 1.00 90.88 95 GLN A N 1
ATOM 729 C CA . GLN A 1 95 ? -1.167 4.661 -16.291 1.00 90.88 95 GLN A CA 1
ATOM 730 C C . GLN A 1 95 ? -1.649 5.334 -14.990 1.00 90.88 95 GLN A C 1
ATOM 732 O O . GLN A 1 95 ? -1.196 6.425 -14.637 1.00 90.88 95 GLN A O 1
ATOM 737 N N . TYR A 1 96 ? -2.559 4.673 -14.269 1.00 92.50 96 TYR A N 1
ATOM 738 C CA . TYR A 1 96 ? -3.108 5.117 -12.989 1.00 92.50 96 TYR A CA 1
ATOM 739 C C . TYR A 1 96 ? -2.862 4.044 -11.918 1.00 92.50 96 TYR A C 1
ATOM 741 O O . TYR A 1 96 ? -3.772 3.268 -11.610 1.00 92.50 96 TYR A O 1
ATOM 749 N N . PRO A 1 97 ? -1.643 3.977 -11.354 1.00 93.12 97 PRO A N 1
ATOM 750 C CA . PRO A 1 97 ? -1.253 2.973 -10.366 1.00 93.12 97 PRO A CA 1
ATOM 751 C C . PRO A 1 97 ? -1.954 3.243 -9.034 1.00 93.12 97 PRO A C 1
ATOM 753 O O . PRO A 1 97 ? -1.619 4.174 -8.298 1.00 93.12 97 PRO A O 1
ATOM 756 N N . LEU A 1 98 ? -2.951 2.423 -8.728 1.00 96.69 98 LEU A N 1
ATOM 757 C CA . LEU A 1 98 ? -3.772 2.512 -7.531 1.00 96.69 98 LEU A CA 1
ATOM 758 C C . LEU A 1 98 ? -3.759 1.169 -6.812 1.00 96.69 98 LEU A C 1
ATOM 760 O O . LEU A 1 98 ? -3.777 0.113 -7.442 1.00 96.69 98 LEU A O 1
ATOM 764 N N . SER A 1 99 ? -3.776 1.212 -5.481 1.00 97.25 99 SER A N 1
ATOM 765 C CA . SER A 1 99 ? -3.935 0.032 -4.638 1.00 97.25 99 SER A CA 1
ATOM 766 C C . SER A 1 99 ? -4.860 0.280 -3.451 1.00 97.25 99 SER A C 1
ATOM 768 O O . SER A 1 99 ? -4.929 1.386 -2.904 1.00 97.25 99 SER A O 1
ATOM 770 N N . VAL A 1 100 ? -5.548 -0.782 -3.032 1.00 97.75 100 VAL A N 1
ATOM 771 C CA . VAL A 1 100 ? -6.391 -0.814 -1.835 1.00 97.75 100 VAL A CA 1
ATOM 772 C C . VAL A 1 100 ? -6.104 -2.085 -1.045 1.00 97.75 100 VAL A C 1
ATOM 774 O O . VAL A 1 100 ? -6.090 -3.188 -1.591 1.00 97.75 100 VAL A O 1
ATOM 777 N N . VAL A 1 101 ? -5.914 -1.932 0.262 1.00 97.88 101 VAL A N 1
ATOM 778 C CA . VAL A 1 101 ? -5.691 -3.025 1.206 1.00 97.88 101 VAL A CA 1
ATOM 779 C C . VAL A 1 101 ? -6.985 -3.328 1.954 1.00 97.88 101 VAL A C 1
ATOM 781 O O . VAL A 1 101 ? -7.519 -2.469 2.659 1.00 97.88 101 VAL A O 1
ATOM 784 N N . SER A 1 102 ? -7.445 -4.575 1.872 1.00 96.00 102 SER A N 1
ATOM 785 C CA . SER A 1 102 ? -8.447 -5.124 2.788 1.00 96.00 102 SER A CA 1
ATOM 786 C C . SER A 1 102 ? -7.749 -6.028 3.798 1.00 96.00 102 SER A C 1
ATOM 788 O O . SER A 1 102 ? -7.470 -7.194 3.508 1.00 96.00 102 SER A O 1
ATOM 790 N N . LEU A 1 103 ? -7.461 -5.499 4.992 1.00 93.56 103 LEU A N 1
ATOM 791 C CA . LEU A 1 103 ? -6.905 -6.303 6.083 1.00 93.56 103 LEU A CA 1
ATOM 792 C C . LEU A 1 103 ? -7.867 -7.415 6.533 1.00 93.56 103 LEU A C 1
ATOM 794 O O . LEU A 1 103 ? -7.402 -8.537 6.718 1.00 93.56 103 LEU A O 1
ATOM 798 N N . PRO A 1 104 ? -9.196 -7.190 6.627 1.00 91.50 104 PRO A N 1
ATOM 799 C CA . PRO A 1 104 ? -10.123 -8.259 6.989 1.00 91.50 104 PRO A CA 1
ATOM 800 C C . PRO A 1 104 ? -10.170 -9.411 5.974 1.00 91.50 104 PRO A C 1
ATOM 802 O O . PRO A 1 104 ? -10.459 -10.539 6.359 1.00 91.50 104 PRO A O 1
ATOM 805 N N . ASP A 1 105 ? -9.918 -9.144 4.687 1.00 94.31 105 ASP A N 1
ATOM 806 C CA . ASP A 1 105 ? -9.851 -10.188 3.648 1.00 94.31 105 ASP A CA 1
ATOM 807 C C . ASP A 1 105 ? -8.439 -10.726 3.41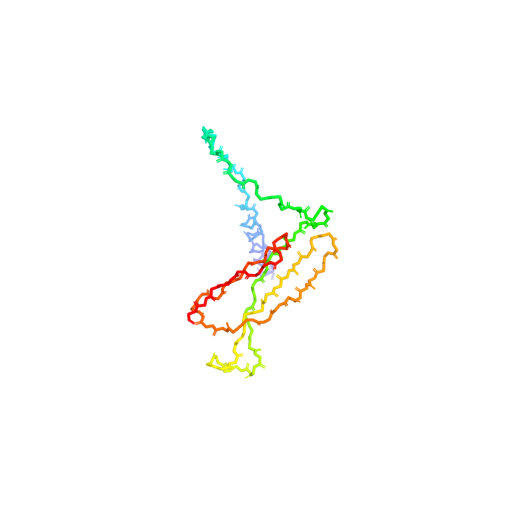2 1.00 94.31 105 ASP A C 1
ATOM 809 O O . ASP A 1 105 ? -8.284 -11.653 2.623 1.00 94.31 105 ASP A O 1
ATOM 813 N N . HIS A 1 106 ? -7.420 -10.139 4.046 1.00 93.44 106 HIS A N 1
ATOM 814 C CA . HIS A 1 106 ? -6.008 -10.407 3.761 1.00 93.44 106 HIS A CA 1
ATOM 815 C C . HIS A 1 106 ? -5.669 -10.258 2.265 1.00 93.44 106 HIS A C 1
ATOM 817 O O . HIS A 1 106 ? -4.972 -11.090 1.684 1.00 93.44 106 HIS A O 1
ATOM 823 N N . LYS A 1 107 ? -6.185 -9.200 1.621 1.00 97.38 107 LYS A N 1
ATOM 824 C CA . LYS A 1 107 ? -6.034 -8.962 0.174 1.00 97.38 107 LYS A CA 1
ATOM 825 C C . LYS A 1 107 ? -5.533 -7.559 -0.144 1.00 97.38 107 LYS A C 1
ATOM 827 O O . LYS A 1 107 ? -5.888 -6.587 0.523 1.00 97.38 107 LYS A O 1
ATOM 832 N N . ILE A 1 108 ? -4.761 -7.474 -1.224 1.00 97.75 108 ILE A N 1
ATOM 833 C CA . ILE A 1 108 ? -4.372 -6.231 -1.892 1.00 97.75 108 ILE A CA 1
ATOM 834 C C . ILE A 1 108 ? -5.000 -6.257 -3.285 1.00 97.75 108 ILE A C 1
ATOM 836 O O . ILE A 1 108 ? -4.770 -7.193 -4.047 1.00 97.75 108 ILE A O 1
ATOM 840 N N . TYR A 1 109 ? -5.780 -5.232 -3.608 1.00 97.81 109 TYR A N 1
ATOM 841 C CA . TYR A 1 109 ? -6.315 -4.992 -4.946 1.00 97.81 109 TYR A CA 1
ATOM 842 C C . TYR A 1 109 ? -5.498 -3.884 -5.598 1.00 97.81 109 TYR A C 1
ATOM 844 O O . TYR A 1 109 ? -5.160 -2.911 -4.921 1.00 97.81 109 TYR A O 1
ATOM 852 N N . TYR A 1 110 ? -5.176 -4.019 -6.881 1.00 97.12 110 TYR A N 1
ATOM 853 C CA . TYR A 1 110 ? -4.383 -3.030 -7.603 1.00 97.12 110 TYR A CA 1
ATOM 854 C C . TYR A 1 110 ? -4.765 -2.931 -9.079 1.00 97.12 110 TYR A C 1
ATOM 856 O O . TYR A 1 110 ? -5.284 -3.889 -9.649 1.00 97.12 110 TYR A O 1
ATOM 864 N N . SER A 1 111 ? -4.501 -1.772 -9.683 1.00 96.44 111 SER A N 1
ATOM 865 C CA . SER A 1 111 ? -4.587 -1.575 -11.132 1.00 96.44 111 SER A CA 1
ATOM 866 C C . SER A 1 111 ? -3.305 -2.041 -11.826 1.00 96.44 111 SER A C 1
ATOM 868 O O . SER A 1 111 ? -2.197 -1.740 -11.376 1.00 96.44 111 SER A O 1
ATOM 870 N N . ALA A 1 112 ? -3.459 -2.747 -12.941 1.00 93.88 112 ALA A N 1
ATOM 871 C CA . ALA A 1 112 ? -2.372 -3.238 -13.778 1.00 93.88 112 ALA A CA 1
ATOM 872 C C . ALA A 1 112 ? -2.850 -3.368 -15.229 1.00 93.88 112 ALA A C 1
ATOM 874 O O . ALA A 1 112 ? -4.019 -3.691 -15.444 1.00 93.88 112 ALA A O 1
ATOM 875 N N . ASP A 1 113 ? -1.925 -3.146 -16.161 1.00 87.31 113 ASP A N 1
ATOM 876 C CA . ASP A 1 113 ? -2.047 -3.412 -17.600 1.00 87.31 113 ASP A CA 1
ATOM 877 C C . ASP A 1 113 ? -1.096 -4.546 -18.018 1.00 87.31 113 ASP A C 1
ATOM 879 O O . ASP A 1 113 ? -0.039 -4.696 -17.345 1.00 87.31 113 ASP A O 1
#

Foldseek 3Di:
DPVVVVVVVVVVVPVVVPPPPDDDDDDDDDDDDDDDDDDDPPLPQVPPQADKDWDWDKDFCDPPDPVPGIWIWIWIQHPPVRDIDTDDTHDDADPDWDWDDDPSVRDIDTDHD

Secondary structure (DSSP, 8-state):
--HHHHHHHHHHHHSGGGS-------PPP-----------------TT---EEEEEEEEESSTT-TTTSEEEEEEEEETTT--EEEEEEEE--SSS--EEEETTTTEEEE---

pLDDT: mean 75.0, std 21.09, range [34.62, 98.12]